Protein AF-A0A1M4PN38-F1 (afdb_monomer_lite)

Foldseek 3Di:
DPPPDPDDDPVNVVVVVVVVCVVCVVCVLVVCVVPDPPVVVDDPVNVCVVPPPPDDDDPDDPSVVVSVVVVCVVVVVVVVVVVVVVD

Secondary structure (DSSP, 8-state):
------PPPHHHHHHHHHHHHHHHGGGHHHHHHHH--GGGGS-HHHHHHHT-SSSPPPSS-HHHHHHHHHHHHHHHHHHHHHHHTT-

Radius of gyration: 18.02 Å; chains: 1; bounding box: 58×32×42 Å

Structure (mmCIF, N/CA/C/O backbone):
data_AF-A0A1M4PN38-F1
#
_entry.id   AF-A0A1M4PN38-F1
#
loop_
_atom_site.group_PDB
_atom_site.id
_atom_site.type_symbol
_atom_site.label_atom_id
_atom_site.label_alt_id
_atom_site.label_comp_id
_atom_site.label_asym_id
_atom_site.label_entity_id
_atom_site.label_seq_id
_atom_site.pdbx_PDB_ins_code
_atom_site.Cartn_x
_atom_site.Cartn_y
_atom_site.Cartn_z
_atom_site.occupancy
_atom_site.B_iso_or_equiv
_atom_site.auth_seq_id
_atom_site.auth_comp_id
_atom_site.auth_asym_id
_atom_site.auth_atom_id
_atom_site.pdbx_PDB_model_num
ATOM 1 N N . MET A 1 1 ? -39.348 -8.845 9.828 1.00 55.47 1 MET A N 1
ATOM 2 C CA . MET A 1 1 ? -38.888 -7.541 10.356 1.00 55.47 1 MET A CA 1
ATOM 3 C C . MET A 1 1 ? -37.923 -6.952 9.342 1.00 55.47 1 MET A C 1
ATOM 5 O O . MET A 1 1 ? -37.022 -7.689 8.956 1.00 55.47 1 MET A O 1
ATOM 9 N N . PRO A 1 2 ? -38.108 -5.716 8.844 1.00 67.06 2 PRO A N 1
ATOM 10 C CA . PRO A 1 2 ? -37.108 -5.115 7.973 1.00 67.06 2 PRO A CA 1
ATOM 11 C C . PRO A 1 2 ? -35.853 -4.859 8.809 1.00 67.06 2 PRO A C 1
ATOM 13 O O . PRO A 1 2 ? -35.917 -4.232 9.866 1.00 67.06 2 PRO A O 1
ATOM 16 N N . VAL A 1 3 ? -34.724 -5.413 8.378 1.00 69.19 3 VAL A N 1
ATOM 17 C CA . VAL A 1 3 ? -33.434 -5.164 9.019 1.00 69.19 3 VAL A CA 1
ATOM 18 C C . VAL A 1 3 ? -33.069 -3.717 8.698 1.00 69.19 3 VAL A C 1
ATOM 20 O O . VAL A 1 3 ? -32.787 -3.389 7.549 1.00 69.19 3 VAL A O 1
ATOM 23 N N . SER A 1 4 ? -33.141 -2.835 9.695 1.00 75.38 4 SER A N 1
ATOM 24 C CA . SER A 1 4 ? -32.652 -1.462 9.562 1.00 75.38 4 SER A CA 1
ATOM 25 C C . SER A 1 4 ? -31.127 -1.510 9.508 1.00 75.38 4 SER A C 1
ATOM 27 O O . SER A 1 4 ? -30.463 -1.653 10.535 1.00 75.38 4 SER A O 1
ATOM 29 N N . ALA A 1 5 ? -30.562 -1.482 8.302 1.00 76.81 5 ALA A N 1
ATOM 30 C CA . ALA A 1 5 ? -29.124 -1.373 8.118 1.00 76.81 5 ALA A CA 1
ATOM 31 C C . ALA A 1 5 ? -28.718 0.091 8.327 1.00 76.81 5 ALA A C 1
ATOM 33 O O . ALA A 1 5 ? -29.119 0.967 7.558 1.00 76.81 5 ALA A O 1
ATOM 34 N N . LYS A 1 6 ? -27.924 0.369 9.369 1.00 82.12 6 LYS A N 1
ATOM 35 C CA . LYS A 1 6 ? -27.310 1.691 9.550 1.00 82.12 6 LYS A CA 1
ATOM 36 C C . LYS A 1 6 ? -26.376 1.938 8.362 1.00 82.12 6 LYS A C 1
ATOM 38 O O . LYS A 1 6 ? -25.369 1.248 8.224 1.00 82.12 6 LYS A O 1
ATOM 43 N N . GLN A 1 7 ? -26.697 2.919 7.519 1.00 84.50 7 GLN A N 1
ATOM 44 C CA . GLN A 1 7 ? -25.766 3.392 6.498 1.00 84.50 7 GLN A CA 1
ATOM 45 C C . GLN A 1 7 ? -24.543 3.988 7.198 1.00 84.50 7 GLN A C 1
ATOM 47 O O . GLN A 1 7 ? -24.672 4.910 8.003 1.00 84.50 7 GLN A O 1
ATOM 52 N N . LEU A 1 8 ? -23.365 3.442 6.905 1.00 86.06 8 LEU A N 1
ATOM 53 C CA . LEU A 1 8 ? -22.113 3.955 7.446 1.00 86.06 8 LEU A CA 1
ATOM 54 C C . LEU A 1 8 ? -21.731 5.240 6.720 1.00 86.06 8 LEU A C 1
ATOM 56 O O . LEU A 1 8 ? -21.782 5.314 5.490 1.00 86.06 8 LEU A O 1
ATOM 60 N N . ASN A 1 9 ? -21.331 6.245 7.489 1.00 87.44 9 ASN A N 1
ATOM 61 C CA . ASN A 1 9 ? -20.679 7.430 6.953 1.00 87.44 9 ASN A CA 1
ATOM 62 C C . ASN A 1 9 ? -19.149 7.293 7.058 1.00 87.44 9 ASN A C 1
ATOM 64 O O . ASN A 1 9 ? -18.616 6.379 7.691 1.00 87.44 9 ASN A O 1
ATOM 68 N N . PHE A 1 10 ? -18.428 8.215 6.422 1.00 80.12 10 PHE A N 1
ATOM 69 C CA . PHE A 1 10 ? -16.966 8.188 6.418 1.00 80.12 10 PHE A CA 1
ATOM 70 C C . PHE A 1 10 ? -16.372 8.274 7.834 1.00 80.12 10 PHE A C 1
ATOM 72 O O . PHE A 1 10 ? -15.373 7.619 8.127 1.00 80.12 10 PHE A O 1
ATOM 79 N N . THR A 1 11 ? -17.010 9.028 8.733 1.00 83.31 11 THR A N 1
ATOM 80 C CA . THR A 1 11 ? -16.583 9.126 10.134 1.00 83.31 11 THR A CA 1
ATOM 81 C C . THR A 1 11 ? -16.721 7.796 10.876 1.00 83.31 11 THR A C 1
ATOM 83 O O . THR A 1 11 ? -15.770 7.399 11.539 1.00 83.31 11 THR A O 1
ATOM 86 N N . ASP A 1 12 ? -17.824 7.060 10.693 1.00 84.12 12 ASP A N 1
ATOM 87 C CA . ASP A 1 12 ? -18.047 5.737 11.289 1.00 84.12 12 ASP A CA 1
ATOM 88 C C . ASP A 1 12 ? -16.961 4.749 10.829 1.00 84.12 12 ASP A C 1
ATOM 90 O O . ASP A 1 12 ? -16.372 4.042 11.648 1.00 84.12 12 ASP A O 1
ATOM 94 N N . ILE A 1 13 ? -16.657 4.739 9.523 1.00 82.75 13 ILE A N 1
ATOM 95 C CA . ILE A 1 13 ? -15.598 3.901 8.935 1.00 82.75 13 ILE A CA 1
ATOM 96 C C . ILE A 1 13 ? -14.244 4.260 9.544 1.00 82.75 13 ILE A C 1
ATOM 98 O O . ILE A 1 13 ? -13.467 3.381 9.909 1.00 82.75 13 ILE A O 1
ATOM 102 N N . SER A 1 14 ? -13.966 5.554 9.679 1.00 79.56 14 SER A N 1
ATOM 103 C CA . SER A 1 14 ? -12.697 6.020 10.215 1.00 79.56 14 SER A CA 1
ATOM 104 C C . SER A 1 14 ? -12.516 5.655 11.689 1.00 79.56 14 SER A C 1
ATOM 106 O O . SER A 1 14 ? -11.429 5.233 12.065 1.00 79.56 14 SER A O 1
ATOM 108 N N . THR A 1 15 ? -13.557 5.769 12.518 1.00 82.50 15 THR A N 1
ATOM 109 C CA . THR A 1 15 ? -13.480 5.393 13.938 1.00 82.50 15 THR A CA 1
ATOM 110 C C . THR A 1 15 ? -13.304 3.884 14.119 1.00 82.50 15 THR A C 1
ATOM 112 O O . THR A 1 15 ? -12.554 3.448 14.991 1.00 82.50 15 THR A O 1
ATOM 115 N N . GLU A 1 16 ? -13.967 3.066 13.298 1.00 83.12 16 GLU A N 1
ATOM 116 C CA . GLU A 1 16 ? -13.749 1.613 13.285 1.00 83.12 16 GLU A CA 1
ATOM 117 C C . GLU A 1 16 ? -12.333 1.251 12.828 1.00 83.12 16 GLU A C 1
ATOM 119 O O . GLU A 1 16 ? -11.683 0.405 13.446 1.00 83.12 16 GLU A O 1
ATOM 124 N N . PHE A 1 17 ? -11.816 1.938 11.807 1.00 79.94 17 PHE A N 1
ATOM 125 C CA . PHE A 1 17 ? -10.437 1.766 11.366 1.00 79.94 17 PHE A CA 1
ATOM 126 C C . PHE A 1 17 ? -9.437 2.107 12.478 1.00 79.94 17 PHE A C 1
ATOM 128 O O . PHE A 1 17 ? -8.505 1.339 12.699 1.00 79.94 17 PHE A O 1
ATOM 135 N N . ASP A 1 18 ? -9.656 3.187 13.233 1.00 78.44 18 ASP A N 1
ATOM 136 C CA . ASP A 1 18 ? -8.785 3.571 14.351 1.00 78.44 18 ASP A CA 1
ATOM 137 C C . ASP A 1 18 ? -8.766 2.487 15.449 1.00 78.44 18 ASP A C 1
ATOM 139 O O . ASP A 1 18 ? -7.703 2.109 15.949 1.00 78.44 18 ASP A O 1
ATOM 143 N N . LYS A 1 19 ? -9.924 1.903 15.793 1.00 83.62 19 LYS A N 1
ATOM 144 C CA . LYS A 1 19 ? -9.988 0.766 16.733 1.00 83.62 19 LYS A CA 1
ATOM 145 C C . LYS A 1 19 ? -9.249 -0.459 16.200 1.00 83.62 19 LYS A C 1
ATOM 147 O O . LYS A 1 19 ? -8.514 -1.112 16.943 1.00 83.62 19 LYS A O 1
ATOM 152 N N . PHE A 1 20 ? -9.452 -0.782 14.924 1.00 82.19 20 PHE A N 1
ATOM 153 C CA . PHE A 1 20 ? -8.787 -1.899 14.263 1.00 82.19 20 PHE A CA 1
ATOM 154 C C . PHE A 1 20 ? -7.268 -1.710 14.232 1.00 82.19 20 PHE A C 1
ATOM 156 O O . PHE A 1 20 ? -6.536 -2.645 14.559 1.00 82.19 20 PHE A O 1
ATOM 163 N N . TYR A 1 21 ? -6.804 -0.508 13.891 1.00 77.31 21 TYR A N 1
ATOM 164 C CA . TYR A 1 21 ? -5.394 -0.146 13.840 1.00 77.31 21 TYR A CA 1
ATOM 165 C C . TYR A 1 21 ? -4.741 -0.287 15.214 1.00 77.31 21 TYR A C 1
ATOM 167 O O . TYR A 1 21 ? -3.759 -1.010 15.342 1.00 77.31 21 TYR A O 1
ATOM 175 N N . ASN A 1 22 ? -5.329 0.303 16.259 1.00 79.31 22 ASN A N 1
ATOM 176 C CA . ASN A 1 22 ? -4.788 0.217 17.619 1.00 79.31 22 ASN A CA 1
ATOM 177 C C . ASN A 1 22 ? -4.723 -1.229 18.137 1.00 79.31 22 ASN A C 1
ATOM 179 O O . ASN A 1 22 ? -3.798 -1.594 18.857 1.00 79.31 22 ASN A O 1
ATOM 183 N N . LYS A 1 23 ? -5.678 -2.083 17.745 1.00 82.81 23 LYS A N 1
ATOM 184 C CA . LYS A 1 23 ? -5.681 -3.505 18.117 1.00 82.81 23 LYS A CA 1
ATOM 185 C C . LYS A 1 23 ? -4.641 -4.329 17.348 1.00 82.81 23 LYS A C 1
ATOM 187 O O . LYS A 1 23 ? -4.097 -5.280 17.901 1.00 82.81 23 LYS A O 1
ATOM 192 N N . ASN A 1 24 ? -4.385 -3.993 16.084 1.00 78.56 24 ASN A N 1
ATOM 193 C CA . ASN A 1 24 ? -3.564 -4.793 15.168 1.00 78.56 24 ASN A CA 1
ATOM 194 C C . ASN A 1 24 ? -2.272 -4.087 14.734 1.00 78.56 24 ASN A C 1
ATOM 196 O O . ASN A 1 24 ? -1.68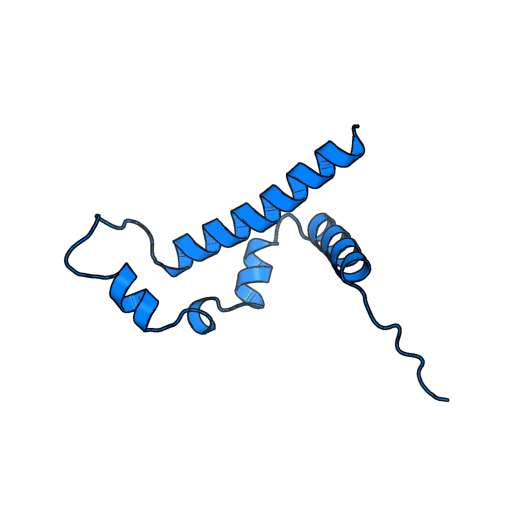1 -4.469 13.726 1.00 78.56 24 ASN A O 1
ATOM 200 N N . GLN A 1 25 ? -1.820 -3.080 15.483 1.00 71.50 25 GLN A N 1
ATOM 201 C CA . GLN A 1 25 ? -0.726 -2.188 15.091 1.00 71.50 25 GLN A CA 1
ATOM 202 C C . GLN A 1 25 ? 0.535 -2.952 14.659 1.00 71.50 25 GLN A C 1
ATOM 204 O O . GLN A 1 25 ? 1.142 -2.633 13.639 1.00 71.50 25 GLN A O 1
ATOM 209 N N . ASN A 1 26 ? 0.876 -4.020 15.382 1.00 74.62 26 ASN A N 1
ATOM 210 C CA . ASN A 1 26 ? 2.068 -4.830 15.123 1.00 74.62 26 ASN A CA 1
ATOM 211 C C . ASN A 1 26 ? 1.946 -5.742 13.887 1.00 74.62 26 ASN A C 1
ATOM 213 O O . ASN A 1 26 ? 2.959 -6.245 13.413 1.00 74.62 26 ASN A O 1
ATOM 217 N N . ASN A 1 27 ? 0.733 -5.970 13.370 1.00 79.69 27 ASN A N 1
ATOM 218 C CA . ASN A 1 27 ? 0.467 -6.869 12.241 1.00 79.69 27 ASN A CA 1
ATOM 219 C C . ASN A 1 27 ? -0.221 -6.169 11.054 1.00 79.69 27 ASN A C 1
ATOM 221 O O . ASN A 1 27 ? -0.721 -6.828 10.146 1.00 79.69 27 ASN A O 1
ATOM 225 N N . LEU A 1 28 ? -0.262 -4.833 11.037 1.00 75.62 28 LEU A N 1
ATOM 226 C CA . LEU A 1 28 ? -0.949 -4.087 9.981 1.00 75.62 28 LEU A CA 1
ATOM 227 C C . LEU A 1 28 ? -0.406 -4.435 8.585 1.00 75.62 28 LEU A C 1
ATOM 229 O O . LEU A 1 28 ? -1.189 -4.612 7.658 1.00 75.62 28 LEU A O 1
ATOM 233 N N . LEU A 1 29 ? 0.918 -4.564 8.447 1.00 75.06 29 LEU A N 1
ATOM 234 C CA . LEU A 1 29 ? 1.558 -4.889 7.167 1.00 75.06 29 LEU A CA 1
ATOM 235 C C . LEU A 1 29 ? 1.139 -6.269 6.655 1.00 75.06 29 LEU A C 1
ATOM 237 O O . LEU A 1 29 ? 0.723 -6.392 5.510 1.00 75.06 29 LEU A O 1
ATOM 241 N N . GLY A 1 30 ? 1.163 -7.279 7.528 1.00 81.75 30 GLY A N 1
ATOM 242 C CA . GLY A 1 30 ? 0.744 -8.633 7.167 1.00 81.75 30 GLY A CA 1
ATOM 243 C C . GLY A 1 30 ? -0.736 -8.707 6.791 1.00 81.75 30 GLY A C 1
ATOM 244 O O . GLY A 1 30 ? -1.107 -9.452 5.891 1.00 81.75 30 GLY A O 1
ATOM 245 N N . LEU A 1 31 ? -1.584 -7.897 7.433 1.00 81.38 31 LEU A N 1
ATOM 246 C CA . LEU A 1 31 ? -3.006 -7.802 7.093 1.00 81.38 31 LEU A CA 1
ATOM 247 C C . LEU A 1 31 ? -3.220 -7.101 5.745 1.00 81.38 31 LEU A C 1
ATOM 249 O O . LEU A 1 31 ? -4.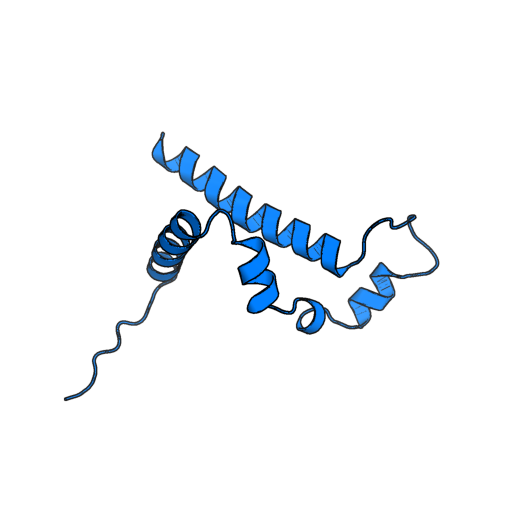049 -7.548 4.958 1.00 81.38 31 LEU A O 1
ATOM 253 N N . LEU A 1 32 ? -2.469 -6.036 5.451 1.00 78.94 32 LEU A N 1
ATOM 254 C CA . LEU A 1 32 ? -2.521 -5.384 4.140 1.00 78.94 32 LEU A CA 1
ATOM 255 C C . LEU A 1 32 ? -2.130 -6.358 3.027 1.00 78.94 32 LEU A C 1
ATOM 257 O O . LEU A 1 32 ? -2.880 -6.483 2.066 1.00 78.94 32 LEU A O 1
ATOM 261 N N . ASP A 1 33 ? -1.044 -7.108 3.204 1.00 81.62 33 ASP A N 1
ATOM 262 C CA . ASP A 1 33 ? -0.610 -8.113 2.229 1.00 81.62 33 ASP A CA 1
ATOM 263 C C . ASP A 1 33 ? -1.623 -9.267 2.086 1.00 81.62 33 ASP A C 1
ATOM 265 O O . ASP A 1 33 ? -1.800 -9.810 0.996 1.00 81.62 33 ASP A O 1
ATOM 269 N N . GLN A 1 34 ? -2.323 -9.635 3.167 1.00 86.50 34 GLN A N 1
ATOM 270 C CA . GLN A 1 34 ? -3.341 -10.690 3.147 1.00 86.50 34 GLN A CA 1
ATOM 271 C C . GLN A 1 34 ? -4.610 -10.280 2.388 1.00 86.50 34 GLN A C 1
ATOM 273 O O . GLN A 1 34 ? -5.205 -11.107 1.695 1.00 86.50 34 GLN A O 1
ATOM 278 N N . PHE A 1 35 ? -5.070 -9.040 2.565 1.00 84.38 35 PHE A N 1
ATOM 279 C CA . PHE A 1 35 ? -6.362 -8.589 2.038 1.00 84.38 35 PHE A CA 1
ATOM 280 C C . PHE A 1 35 ? -6.252 -7.782 0.745 1.00 84.38 35 PHE A C 1
ATOM 282 O O . PHE A 1 35 ? -7.249 -7.644 0.035 1.00 84.38 35 PHE A O 1
ATOM 289 N N . ILE A 1 36 ? -5.077 -7.234 0.436 1.00 85.00 36 ILE A N 1
ATOM 290 C CA . ILE A 1 36 ? -4.875 -6.335 -0.695 1.00 85.00 36 ILE A CA 1
ATOM 291 C C . ILE A 1 36 ? -3.648 -6.785 -1.484 1.00 85.00 36 ILE A C 1
ATOM 293 O O . ILE A 1 36 ? -2.508 -6.492 -1.134 1.00 85.00 36 ILE A O 1
ATOM 297 N N . ASN A 1 37 ? -3.884 -7.412 -2.634 1.00 88.00 37 ASN A N 1
ATOM 298 C CA . ASN A 1 37 ? -2.842 -7.565 -3.638 1.00 88.00 37 ASN A CA 1
ATOM 299 C C . ASN A 1 37 ? -2.752 -6.280 -4.469 1.00 88.00 37 ASN A C 1
ATOM 301 O O . ASN A 1 37 ? -3.517 -6.063 -5.406 1.00 88.00 37 ASN A O 1
ATOM 305 N N . ILE A 1 38 ? -1.810 -5.406 -4.119 1.00 85.19 38 ILE A N 1
ATOM 306 C CA . ILE A 1 38 ? -1.639 -4.099 -4.774 1.00 85.19 38 ILE A CA 1
ATOM 307 C C . ILE A 1 38 ? -1.369 -4.224 -6.274 1.00 85.19 38 ILE A C 1
ATOM 309 O O . ILE A 1 38 ? -1.772 -3.344 -7.034 1.00 85.19 38 ILE A O 1
ATOM 313 N N . SER A 1 39 ? -0.740 -5.315 -6.706 1.00 88.81 39 SER A N 1
ATOM 314 C CA . SER A 1 39 ? -0.443 -5.583 -8.117 1.00 88.81 39 SER A CA 1
ATOM 315 C C . SER A 1 39 ? -1.702 -5.533 -8.988 1.00 88.81 39 SER A C 1
ATOM 317 O O . SER A 1 39 ? -1.646 -5.042 -10.113 1.00 88.81 39 SER A O 1
ATOM 319 N N . ASP A 1 40 ? -2.850 -5.948 -8.442 1.00 90.75 40 ASP A N 1
ATOM 320 C CA . ASP A 1 40 ? -4.131 -5.986 -9.158 1.00 90.75 40 ASP A CA 1
ATOM 321 C C . ASP A 1 40 ? -4.691 -4.582 -9.440 1.00 90.75 40 ASP A C 1
ATOM 323 O O . ASP A 1 40 ? -5.509 -4.394 -10.341 1.00 90.75 40 ASP A O 1
ATOM 327 N N . PHE A 1 41 ? -4.228 -3.574 -8.699 1.00 89.56 41 PHE A N 1
ATOM 328 C CA . PHE A 1 41 ? -4.671 -2.187 -8.829 1.00 89.56 41 PHE A CA 1
ATOM 329 C C . PHE A 1 41 ? -3.723 -1.330 -9.674 1.00 89.56 41 PHE A C 1
ATOM 331 O O . PHE A 1 41 ? -4.044 -0.177 -9.969 1.00 89.56 41 PHE A O 1
ATOM 338 N N . ILE A 1 42 ? -2.557 -1.856 -10.064 1.00 92.00 42 ILE A N 1
ATOM 339 C CA . ILE A 1 42 ? -1.558 -1.111 -10.832 1.00 92.00 42 ILE A CA 1
ATOM 340 C C . ILE A 1 42 ? -1.786 -1.342 -12.332 1.00 92.00 42 ILE A C 1
ATOM 342 O O . ILE A 1 42 ? -1.606 -2.455 -12.828 1.00 92.00 42 ILE A O 1
ATOM 346 N N . PRO A 1 43 ? -2.095 -0.292 -13.117 1.00 95.00 43 PRO A N 1
ATOM 347 C CA . PRO A 1 43 ? -2.218 -0.432 -14.560 1.00 95.00 43 PRO A CA 1
ATOM 348 C C . PRO A 1 43 ? -0.892 -0.835 -15.208 1.00 95.00 43 PRO A C 1
ATOM 350 O O . PRO A 1 43 ? 0.173 -0.314 -14.867 1.00 95.00 43 PRO A O 1
ATOM 353 N N . PHE A 1 44 ? -0.959 -1.668 -16.245 1.00 94.38 44 PHE A N 1
ATOM 354 C CA . PHE A 1 44 ? 0.222 -2.096 -17.003 1.00 94.38 44 PHE A CA 1
ATOM 355 C C . PHE A 1 44 ? 1.050 -0.926 -17.566 1.00 94.38 44 PHE A C 1
ATOM 357 O O . PHE A 1 44 ? 2.280 -0.956 -17.564 1.00 94.38 44 PHE A O 1
ATOM 364 N N . SER A 1 45 ? 0.399 0.162 -17.984 1.00 94.88 45 SER A N 1
ATOM 365 C CA . SER A 1 45 ? 1.094 1.369 -18.452 1.00 94.88 45 SER A CA 1
ATOM 366 C C . SER A 1 45 ? 1.987 2.001 -17.375 1.00 94.88 45 SER A C 1
ATOM 368 O O . SER A 1 45 ? 3.008 2.619 -17.688 1.00 94.88 45 SER A O 1
ATOM 370 N N . PHE A 1 46 ? 1.640 1.822 -16.098 1.00 93.69 46 PHE A N 1
ATOM 371 C CA . PHE A 1 46 ? 2.434 2.288 -14.969 1.00 93.69 46 PHE A CA 1
ATOM 372 C C . PHE A 1 46 ? 3.683 1.427 -14.781 1.00 93.69 46 PHE A C 1
ATOM 374 O O . PHE A 1 46 ? 4.763 1.977 -14.583 1.00 93.69 46 PHE A O 1
ATOM 381 N N . TYR A 1 47 ? 3.570 0.107 -14.959 1.00 92.88 47 TYR A N 1
ATOM 382 C CA . TYR A 1 47 ? 4.723 -0.796 -15.018 1.00 92.88 47 TYR A CA 1
ATOM 383 C C . TYR A 1 47 ? 5.695 -0.402 -16.128 1.00 92.88 47 TYR A C 1
ATOM 385 O O . TYR A 1 47 ? 6.892 -0.279 -15.880 1.00 92.88 47 TYR A O 1
ATOM 393 N N . GLN A 1 48 ? 5.197 -0.132 -17.335 1.00 92.44 48 GLN A N 1
ATOM 394 C CA . GLN A 1 48 ? 6.048 0.259 -18.463 1.00 92.44 48 GLN A CA 1
ATOM 395 C C . GLN A 1 48 ? 6.817 1.557 -18.192 1.00 92.44 48 GLN A C 1
ATOM 397 O O . GLN A 1 48 ? 8.008 1.650 -18.487 1.00 92.44 48 GLN A O 1
ATOM 402 N N . LYS A 1 49 ? 6.157 2.556 -17.594 1.00 91.50 49 LYS A N 1
ATOM 403 C CA . LYS A 1 49 ? 6.811 3.810 -17.193 1.00 91.50 49 LYS A CA 1
ATOM 404 C C . LYS A 1 49 ? 7.782 3.598 -16.039 1.00 91.50 49 LYS A C 1
ATOM 406 O O . LYS A 1 49 ? 8.888 4.134 -16.056 1.00 91.50 49 LYS A O 1
ATOM 411 N N . TYR A 1 50 ? 7.387 2.820 -15.036 1.00 91.25 50 TYR A N 1
ATOM 412 C CA . TYR A 1 50 ? 8.232 2.567 -13.882 1.00 91.2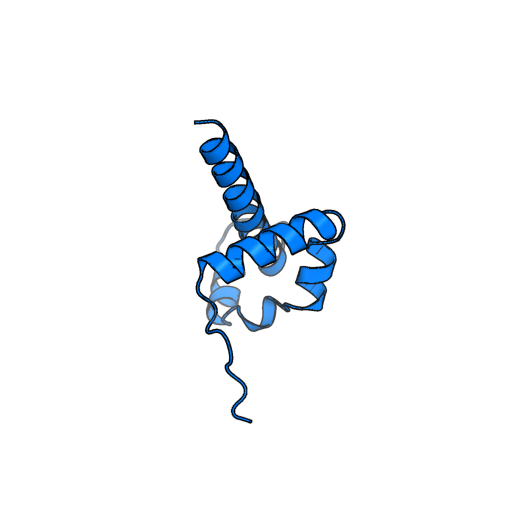5 50 TYR A CA 1
ATOM 413 C C . TYR A 1 50 ? 9.439 1.715 -14.235 1.00 91.25 50 TYR A C 1
ATOM 415 O O . TYR A 1 50 ? 10.452 1.912 -13.603 1.00 91.25 50 TYR A O 1
ATOM 423 N N . TYR A 1 51 ? 9.395 0.830 -15.228 1.00 90.19 51 TYR A N 1
ATOM 424 C CA . TYR A 1 51 ? 10.536 0.001 -15.637 1.00 90.19 51 TYR A CA 1
ATOM 425 C C . TYR A 1 51 ? 11.143 0.427 -16.982 1.00 90.19 51 TYR A C 1
ATOM 427 O O . TYR A 1 51 ? 11.890 -0.332 -17.595 1.00 90.19 51 TYR A O 1
ATOM 435 N N . SER A 1 52 ? 10.880 1.658 -17.435 1.00 90.38 52 SER A N 1
ATOM 436 C CA . SER A 1 52 ? 11.469 2.191 -18.666 1.00 90.38 52 SER A CA 1
ATOM 437 C C . SER A 1 52 ? 13.000 2.120 -18.627 1.00 90.38 52 SER A C 1
ATOM 439 O O . SER A 1 52 ? 13.617 2.426 -17.597 1.00 90.38 52 SER A O 1
ATOM 441 N N . HIS A 1 53 ? 13.597 1.721 -19.758 1.00 78.06 53 HIS A N 1
ATOM 442 C CA . HIS A 1 53 ? 15.045 1.532 -19.918 1.00 78.06 53 HIS A CA 1
ATOM 443 C C . HIS A 1 53 ? 15.828 2.824 -19.651 1.00 78.06 53 HIS A C 1
ATOM 445 O O . HIS A 1 53 ? 16.837 2.820 -18.951 1.00 78.06 53 HIS A O 1
ATOM 451 N N . PHE A 1 54 ? 15.308 3.950 -20.141 1.00 77.38 54 PHE A N 1
ATOM 452 C CA . PHE A 1 54 ? 15.782 5.276 -19.766 1.00 77.38 54 PHE A CA 1
ATOM 453 C C . PHE A 1 54 ? 15.162 5.670 -18.420 1.00 77.38 54 PHE A C 1
ATOM 455 O O . PHE A 1 54 ? 13.936 5.742 -18.296 1.00 77.38 54 PHE A O 1
ATOM 462 N N . GLY A 1 55 ? 15.993 5.893 -17.397 1.00 69.62 55 GLY A N 1
ATOM 463 C CA . GLY A 1 55 ? 15.523 6.226 -16.052 1.00 69.62 55 GLY A CA 1
ATOM 464 C C . GLY A 1 55 ? 16.599 6.162 -14.964 1.00 69.62 55 GLY A C 1
ATOM 465 O O . GLY A 1 55 ? 17.793 6.074 -15.237 1.00 69.62 55 GLY A O 1
ATOM 466 N N . ARG A 1 56 ? 16.157 6.229 -13.702 1.00 74.25 56 ARG A N 1
ATOM 467 C CA . ARG A 1 56 ? 17.013 6.104 -12.509 1.00 74.25 56 ARG A CA 1
ATOM 468 C C . ARG A 1 56 ? 17.240 4.631 -12.162 1.00 74.25 56 ARG A C 1
ATOM 470 O O . ARG A 1 56 ? 16.351 3.808 -12.369 1.00 74.25 56 ARG A O 1
ATOM 477 N N . LYS A 1 57 ? 18.392 4.311 -11.563 1.00 80.19 57 LYS A N 1
ATOM 478 C CA . LYS A 1 57 ? 18.636 2.990 -10.962 1.00 80.19 57 LYS A CA 1
ATOM 479 C C . LYS A 1 57 ? 17.614 2.753 -9.844 1.00 80.19 57 LYS A C 1
ATOM 481 O O . LYS A 1 57 ? 17.521 3.553 -8.914 1.00 80.19 57 LYS A O 1
ATOM 486 N N . ARG A 1 58 ? 16.830 1.680 -9.961 1.00 83.38 58 ARG A N 1
ATOM 487 C CA . ARG A 1 58 ? 15.785 1.299 -9.001 1.00 83.38 58 ARG A CA 1
ATOM 488 C C . ARG A 1 58 ? 16.317 0.152 -8.152 1.00 83.38 58 ARG A C 1
ATOM 490 O O . ARG A 1 58 ? 16.664 -0.891 -8.691 1.00 83.38 58 ARG A O 1
ATOM 497 N N . ASN A 1 59 ? 16.399 0.373 -6.844 1.00 89.69 59 ASN A N 1
ATOM 498 C CA . ASN A 1 59 ? 16.789 -0.662 -5.880 1.00 89.69 59 ASN A CA 1
ATOM 499 C C . ASN A 1 59 ? 15.570 -1.403 -5.300 1.00 89.69 59 ASN A C 1
ATOM 501 O O . ASN A 1 59 ? 15.736 -2.429 -4.653 1.00 89.69 59 ASN A O 1
ATOM 505 N N . PHE A 1 60 ? 14.363 -0.874 -5.521 1.00 90.12 60 PHE A N 1
ATOM 506 C CA . PHE A 1 60 ? 13.100 -1.394 -4.999 1.00 90.12 60 PHE A CA 1
ATOM 507 C C . PHE A 1 60 ? 12.117 -1.617 -6.149 1.00 90.12 60 PHE A C 1
ATOM 509 O O . PHE A 1 60 ? 12.208 -0.929 -7.171 1.00 90.12 60 PHE A O 1
ATOM 516 N N . SER A 1 61 ? 11.191 -2.565 -5.988 1.00 91.56 61 SER A N 1
ATOM 517 C CA . SER A 1 61 ? 10.127 -2.792 -6.966 1.00 91.56 61 SER A CA 1
ATOM 518 C C . SER A 1 61 ? 9.078 -1.677 -6.920 1.00 91.56 61 SER A C 1
ATOM 520 O O . SER A 1 61 ? 8.977 -0.916 -5.949 1.00 91.56 61 SER A O 1
ATOM 522 N N . LEU A 1 62 ? 8.284 -1.585 -7.986 1.00 91.44 62 LEU A N 1
ATOM 523 C CA . LEU A 1 62 ? 7.144 -0.674 -8.066 1.00 91.44 62 LEU A CA 1
ATOM 524 C C . LEU A 1 62 ? 6.164 -0.907 -6.908 1.00 91.44 62 LEU A C 1
ATOM 526 O O . LEU A 1 62 ? 5.735 0.041 -6.253 1.00 91.44 62 LEU A O 1
ATOM 530 N N . GLU A 1 63 ? 5.866 -2.170 -6.632 1.00 90.31 63 GLU A N 1
ATOM 531 C CA . GLU A 1 63 ? 4.966 -2.623 -5.580 1.00 90.31 63 GLU A CA 1
ATOM 532 C C . GLU A 1 63 ? 5.478 -2.194 -4.210 1.00 90.31 63 GLU A C 1
ATOM 534 O O . GLU A 1 63 ? 4.726 -1.601 -3.445 1.00 90.31 63 GLU A O 1
ATOM 539 N N . SER A 1 64 ? 6.768 -2.398 -3.912 1.00 89.19 64 SER A N 1
ATOM 540 C CA . SER A 1 64 ? 7.366 -1.942 -2.652 1.00 89.19 64 SER A CA 1
ATOM 541 C C . SER A 1 64 ? 7.287 -0.424 -2.497 1.00 89.19 64 SER A C 1
ATOM 543 O O . SER A 1 64 ? 7.021 0.071 -1.403 1.00 89.19 64 SER A O 1
ATOM 545 N N . MET A 1 65 ? 7.483 0.326 -3.586 1.00 91.06 65 MET A N 1
ATOM 546 C CA . MET A 1 65 ? 7.390 1.787 -3.566 1.00 91.06 65 MET A CA 1
ATOM 547 C C . MET A 1 65 ? 5.956 2.258 -3.276 1.00 91.06 65 MET A C 1
ATOM 549 O O . MET A 1 65 ? 5.755 3.177 -2.480 1.00 91.06 65 MET A O 1
ATOM 553 N N . ILE A 1 66 ? 4.960 1.621 -3.895 1.00 89.62 66 ILE A N 1
ATOM 554 C CA . ILE A 1 66 ? 3.541 1.929 -3.677 1.00 89.62 66 ILE A CA 1
ATOM 555 C C . ILE A 1 66 ? 3.108 1.513 -2.271 1.00 89.62 66 ILE A C 1
ATOM 557 O O . ILE A 1 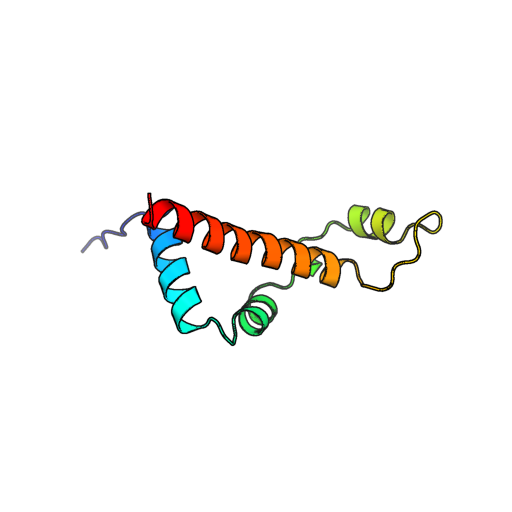66 ? 2.457 2.299 -1.587 1.00 89.62 66 ILE A O 1
ATOM 561 N N . ASN A 1 67 ? 3.537 0.343 -1.802 1.00 86.12 67 ASN A N 1
ATOM 562 C CA . ASN A 1 67 ? 3.331 -0.106 -0.428 1.00 86.12 67 ASN A CA 1
ATOM 563 C C . ASN A 1 67 ? 3.848 0.922 0.577 1.00 86.12 67 ASN A C 1
ATOM 565 O O . ASN A 1 67 ? 3.100 1.399 1.428 1.00 86.12 67 ASN A O 1
ATOM 569 N N . ALA A 1 68 ? 5.105 1.345 0.434 1.00 87.25 68 ALA A N 1
ATOM 570 C CA . ALA A 1 68 ? 5.691 2.362 1.300 1.00 87.25 68 ALA A CA 1
ATOM 571 C C . ALA A 1 68 ? 4.916 3.690 1.253 1.00 87.25 68 ALA A C 1
ATOM 573 O O . ALA A 1 68 ? 4.753 4.350 2.279 1.00 87.25 68 ALA A O 1
ATOM 574 N N . PHE A 1 69 ? 4.404 4.079 0.082 1.00 87.69 69 PHE A N 1
ATOM 575 C CA . PHE A 1 69 ? 3.584 5.279 -0.072 1.00 87.69 69 PHE A CA 1
ATOM 576 C C . PHE A 1 69 ? 2.224 5.167 0.636 1.00 87.69 69 PHE A C 1
ATOM 578 O O . PHE A 1 69 ? 1.821 6.099 1.333 1.00 87.69 69 PHE A O 1
ATOM 585 N N . ILE A 1 70 ? 1.535 4.031 0.505 1.00 84.12 70 ILE A N 1
ATOM 586 C CA . ILE A 1 70 ? 0.266 3.758 1.195 1.00 84.12 70 ILE A CA 1
ATOM 587 C C . ILE A 1 70 ? 0.483 3.772 2.706 1.00 84.12 70 ILE A C 1
ATOM 589 O O . ILE A 1 70 ? -0.227 4.477 3.421 1.00 84.12 70 ILE A O 1
ATOM 593 N N . LEU A 1 71 ? 1.510 3.068 3.185 1.00 81.69 71 LEU A N 1
ATOM 594 C CA . LEU A 1 71 ? 1.869 3.038 4.601 1.00 81.69 71 LEU A CA 1
ATOM 595 C C . LEU A 1 71 ? 2.178 4.423 5.135 1.00 81.69 71 LEU A C 1
ATOM 597 O O . LEU A 1 71 ? 1.661 4.799 6.184 1.00 81.69 71 LEU A O 1
ATOM 601 N N . LYS A 1 72 ? 2.960 5.210 4.389 1.00 84.00 72 LYS A N 1
ATOM 602 C CA . LYS A 1 72 ? 3.205 6.607 4.731 1.00 84.00 72 LYS A CA 1
ATOM 603 C C . LYS A 1 72 ? 1.882 7.347 4.897 1.00 84.00 72 LYS A C 1
ATOM 605 O O . LYS A 1 72 ? 1.700 7.972 5.926 1.00 84.00 72 LYS A O 1
ATOM 610 N N . ASN A 1 73 ? 0.952 7.266 3.950 1.00 82.00 73 ASN A N 1
ATOM 611 C CA . ASN A 1 73 ? -0.308 8.008 4.047 1.00 82.00 73 ASN A CA 1
ATOM 612 C C . ASN A 1 73 ? -1.205 7.539 5.202 1.00 82.00 73 ASN A C 1
ATOM 614 O O . ASN A 1 73 ? -1.786 8.381 5.882 1.00 82.00 73 ASN A O 1
ATOM 618 N N . ILE A 1 74 ? -1.282 6.231 5.468 1.00 77.12 74 ILE A N 1
ATOM 619 C CA . ILE A 1 74 ? -2.057 5.682 6.593 1.00 77.12 74 ILE A CA 1
ATOM 620 C C . ILE A 1 74 ? -1.463 6.151 7.930 1.00 77.12 74 ILE A C 1
ATOM 622 O O . ILE A 1 74 ? -2.176 6.694 8.774 1.00 77.12 74 ILE A O 1
ATOM 626 N N . LEU A 1 75 ? -0.147 6.002 8.110 1.00 72.31 75 LEU A N 1
ATOM 627 C CA . LEU A 1 75 ? 0.542 6.386 9.346 1.00 72.31 75 LEU A CA 1
ATOM 628 C C . LEU A 1 75 ? 0.550 7.906 9.553 1.00 72.31 75 LEU A C 1
ATOM 630 O O . LEU A 1 75 ? 0.350 8.385 10.666 1.00 72.31 75 LEU A O 1
ATOM 634 N N . PHE A 1 76 ? 0.743 8.680 8.484 1.00 67.12 76 PHE A N 1
ATOM 635 C CA . PHE A 1 76 ? 0.759 10.140 8.548 1.00 67.12 76 PHE A CA 1
ATOM 636 C C . PHE A 1 76 ? -0.644 10.691 8.831 1.00 67.12 76 PHE A C 1
ATOM 638 O O . PHE A 1 76 ? -0.784 11.585 9.657 1.00 67.12 76 PHE A O 1
ATOM 645 N N . SER A 1 77 ? -1.701 10.101 8.258 1.00 59.75 77 SER A N 1
ATOM 646 C CA . SER A 1 77 ? -3.086 10.441 8.615 1.00 59.75 77 SER A CA 1
ATOM 647 C C . SER A 1 77 ? -3.396 10.177 10.092 1.00 59.75 77 SER A C 1
ATOM 649 O O . SER A 1 77 ? -4.151 10.937 10.695 1.00 59.75 77 SER A O 1
ATOM 651 N N . SER A 1 78 ? -2.833 9.118 10.681 1.00 56.66 78 SER A N 1
ATOM 652 C CA . SER A 1 78 ? -2.975 8.836 12.115 1.00 56.66 78 SER A CA 1
ATOM 653 C C . SER A 1 78 ? -2.213 9.859 12.971 1.00 56.66 78 SER A C 1
ATOM 655 O O . SER A 1 78 ? -2.727 10.317 13.987 1.00 56.66 78 SER A O 1
ATOM 657 N N . PHE A 1 79 ? -1.028 10.295 12.528 1.00 52.69 79 PHE A N 1
ATOM 658 C CA . PHE A 1 79 ? -0.201 11.260 13.259 1.00 52.69 79 PHE A CA 1
ATOM 659 C C . PHE A 1 79 ? -0.800 12.676 13.306 1.00 52.69 79 PHE A C 1
ATOM 661 O O . PHE A 1 79 ? -0.783 13.298 14.364 1.00 52.69 79 PHE A O 1
ATOM 668 N N . TYR A 1 80 ? -1.377 13.177 12.206 1.00 52.94 80 TYR A N 1
ATOM 669 C CA . TYR A 1 80 ? -2.042 14.495 12.196 1.00 52.94 80 TYR A CA 1
ATOM 670 C C . TYR A 1 80 ? -3.263 14.525 13.115 1.00 52.94 80 TYR A C 1
ATOM 672 O O . TYR A 1 80 ? -3.472 15.494 13.837 1.00 52.94 80 TYR A O 1
ATOM 680 N N . ARG A 1 81 ? -4.013 13.422 13.171 1.00 53.56 81 ARG A N 1
ATOM 681 C CA . ARG A 1 81 ? -5.195 13.313 14.027 1.00 53.56 81 ARG A CA 1
ATOM 682 C C . ARG A 1 81 ? -4.849 13.324 15.524 1.00 53.56 81 ARG A C 1
ATOM 684 O O . ARG A 1 81 ? -5.653 13.779 16.327 1.00 53.56 81 ARG A O 1
ATOM 691 N N . SER A 1 82 ? -3.647 12.884 15.902 1.00 50.47 82 SER A N 1
ATOM 692 C CA . SER A 1 82 ? -3.136 12.999 17.277 1.00 50.47 82 SER A CA 1
ATOM 693 C C . SER A 1 82 ? -2.777 14.437 17.669 1.00 50.47 82 SER A C 1
ATOM 695 O O . SER A 1 82 ? -2.831 14.768 18.849 1.00 50.47 82 SER A O 1
ATOM 697 N N . ILE A 1 83 ? -2.416 15.289 16.704 1.00 51.19 83 ILE A N 1
ATOM 698 C CA . ILE A 1 83 ? -2.112 16.709 16.943 1.00 51.19 83 ILE A CA 1
ATOM 699 C C . ILE A 1 83 ? -3.415 17.497 17.139 1.00 51.19 83 ILE A C 1
ATOM 701 O O . ILE A 1 83 ? -3.504 18.306 18.058 1.00 51.19 83 ILE A O 1
ATOM 705 N N . ASP A 1 84 ? -4.458 17.183 16.366 1.00 47.50 84 ASP A N 1
ATOM 706 C CA . ASP A 1 84 ? -5.783 17.811 16.496 1.00 47.50 84 ASP A CA 1
ATOM 707 C C . ASP A 1 84 ? -6.484 17.503 17.839 1.00 47.50 84 ASP A C 1
ATOM 709 O O . ASP A 1 84 ? -7.389 18.225 18.233 1.00 47.50 84 ASP A O 1
ATOM 713 N N . PHE A 1 85 ? -6.071 16.460 18.572 1.00 44.25 85 PHE A N 1
ATOM 714 C CA . PHE A 1 85 ? -6.585 16.155 19.919 1.00 44.25 85 PHE A CA 1
ATOM 715 C C . PHE A 1 85 ? -5.887 16.938 21.048 1.00 44.25 85 PHE A C 1
ATOM 717 O O . PHE A 1 85 ? -6.330 16.872 22.195 1.00 44.25 85 PHE A O 1
ATOM 724 N N . ILE A 1 86 ? -4.782 17.633 20.751 1.00 45.66 86 ILE A N 1
ATOM 725 C CA . ILE A 1 86 ? -3.952 18.361 21.731 1.00 45.66 86 ILE A CA 1
ATOM 726 C C . ILE A 1 86 ? -4.130 19.892 21.597 1.00 45.66 86 ILE A C 1
ATOM 728 O O . ILE A 1 86 ? -3.609 20.644 22.421 1.00 45.66 86 ILE A O 1
ATOM 732 N N . THR A 1 87 ? -4.905 20.358 20.612 1.00 42.44 87 THR A N 1
ATOM 733 C CA . THR A 1 87 ? -5.238 21.781 20.393 1.00 42.44 87 THR A CA 1
ATOM 734 C C . THR A 1 87 ? -6.724 22.022 20.602 1.00 42.44 87 THR A C 1
ATOM 736 O O . THR A 1 87 ? -7.061 23.088 21.163 1.00 42.44 87 THR A O 1
#

Organism: NCBI:txid1288971

Sequence (87 aa):
MPVSAKQLNFTDISTEFDKFYNKNQNNLLGLLDQFINISDFIPFSFYQKYYSHFGRKRNFSLESMINAFILKNILFSSFYRSIDFIT

pLDDT: mean 78.98, std 12.97, range [42.44, 95.0]

=== Feature glossary ===
A reading guide for the features in this record.

Start from the sequence.

  · This is the polypeptide sequence — one letter per residue, N-terminus first. Length ranges from a few dozen residues for small domains to over a thousand for large multi-domain proteins.

Fold it, and you get atomic coordinates and the backbone conformation that goes with them.

  · Structure coordinates are given as an mmCIF _atom_site loop: one row per atom with element, residue name, chain id, sequence number, and x/y/z position in Å. Only the four main-chain atoms per residue are included here; side chains are omitted to keep the record compact.

  · Backbone dihedral angles. Every residue except chain termini has a φ (preceding-C → N → Cα → C) and a ψ (N → Cα → C → next-N). They are reported in degrees following the IUPAC sign convention. Secondary structure is essentially a statement about which (φ, ψ) basin each residue occupies.

  · The SS8 string is DSSP's per-residue secondary-structure call. α-helix (H) means an i→i+4 H-bond ladder; β-strand (E) means the residue participates in a β-sheet; 3₁₀ (G) and π (I) are tighter and wider helices; T/S are turns/bends; '-' is loop.

  · SS3 is a coarse helix/strand/coil call (letters a/b/c) made by the P-SEA algorithm from inter-Cα distances and dihedrals. It is less detailed than DSSP but needs only Cα positions.

Summarize the fold with a handful of shape descriptors and a per-residue structural alphabet.

  · Radius of gyration (Rg) is the root-mean-square distance of Cα atoms from their centroid — a single number for overall size and compactness. A globular domain of N residues has Rg ≈ 2.2·N^0.38 Å; an extended or disordered chain has a much larger Rg. The Cα contact count is the number of residue pairs whose Cα atoms are within 8 Å and are more than four positions apart in sequence — a standard proxy for tertiary packing density. The bounding box is the smallest axis-aligned box enclosing all Cα atoms.

  · The Foldseek 3Di string encodes local tertiary geometry as a 20-letter alphabet — one character per residue — derived from the relative positions of nearby Cα atoms. Unlike the amino-acid sequence, 3Di is a direct function of the 3D structure, so two proteins with the same fold have similar 3Di strings even at low sequence identity.

  · Solvent-accessible surface area (SASA) is the area in Å² traced out by the centre of a 1.4 Å probe sphere (a water molecule) rolled over the protein's van der Waals surface (Shrake–Rupley / Lee–Richards construction). Buried residues have near-zero SASA; fully exposed residues can exceed 200 Å². The total SASA scales roughly with the number of surface residues.

Ask how reliable the model is.

  · pLDDT (predicted Loca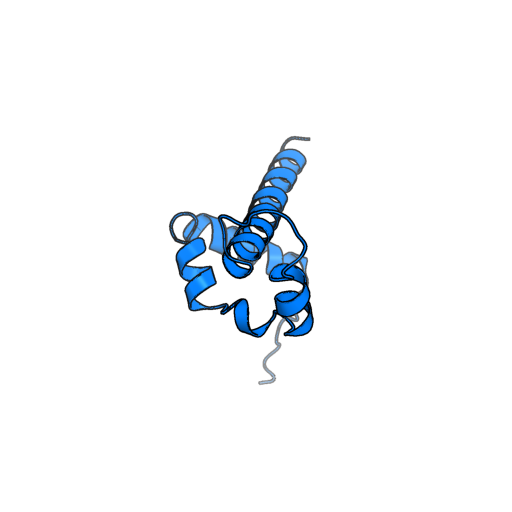l Distance Difference Test) is AlphaFold's per-residue confidence score, ranging from 0 to 100. Values above 90 indicate high confidence (typically well-packed cores); 70–90 is confident; 50–70 low confidence; below 50 usually means the region is disordered or the prediction is unreliable there. AlphaFold stores pLDDT in the mmCIF B-factor column.

  · B-factor (Debye–Waller factor) reflects atomic displacement in the crystal lattice. It is an experimental observable (units Å²), not a prediction; low values mean the atom is pinned down, high values mean it moves or is heterogeneous across the crystal.

  · Predicted Aligned Error (PAE) is an AlphaFold confidence matrix: entry (i, j) is the expected error in the position of residue j, in ångströms, when the prediction is superimposed on the true structure at residue i. Low PAE withi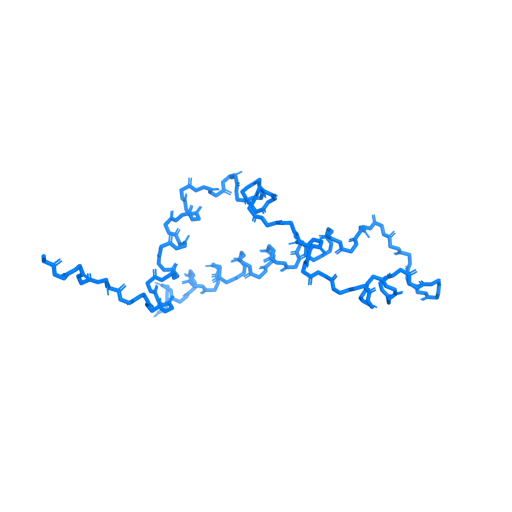n a block of residues means that block is internally rigid and well-predicted; high PAE between two blocks means their relative placement is uncertain even if each block individually is confident.

Place it in context: what it resembles, what it is annotated as, and how it looks.

  · Nearest PDB neighbors are the top structural matches found by Foldseek when searching this structure against the entire Protein Data Bank. Each hit reports a TM-score (0 to 1; >0.5 almost always implies the same fold) and an E-value. These are *structural* homologs — they may share no detectable sequence similarity.

  · Functional annotations link the protein to curated databases. InterPro entries identify conserved domains and families by matching the sequence against member-database signatures (Pfam, PROSITE, CDD, …). Gene Ontology (GO) terms describe molecular function, biological process, and cellular component in a controlled vocabulary. CATH places the structure in a hierarchical fold classification (Class/Architecture/Topology/Homologous-superfamily). The organism is the source species.

  · Three diagnostic plots accompany the record. The Cα contact map visualizes the tertiary structure as a 2D adjacency matrix (8 Å cutoff, sequence-local contacts suppressed). The Ramachandran plot shows the distribution of backbone (φ, ψ) torsions, with points in the α and β basins reflecting secondary structure content. The PAE plot shows AlphaFold's inter-residue confidence as a color matrix.

  · Six rendered views show the 3D structure from the faces of a cube — i.e. along ±x, ±y, ±z. Rendering representation is drawn randomly per protein from cartoon (secondary-structure ribbons), sticks (backbone bonds), or molecular surface; coloring is either N→C rainbow (blue at the N-terminus through red at the C-terminus) or one color per chain.